Protein AF-D3WGR2-F1 (afdb_monomer_lite)

pLDDT: mean 76.49, std 9.15, range [61.28, 90.19]

Sequence (40 aa):
GNWLVPLMLGAPDMAFPRLNNMSFWLLPPSMLLLISSSVV

Secondary structure (DSSP, 8-state):
-TTHHHHHTT-SS-S-HHHHHHHHHTHHHHHHHHHHHHH-

Foldseek 3Di:
DQPVVCVVVVHPDDPCVPVVVVVVVVVVVVVVVVVVVVVD

Organism: NCBI:txid199129

Radius of gyration: 14.78 Å; chains: 1; bounding box: 26×23×37 Å

InterPro domains:
  IPR000883 Cytochrome c oxidase subunit I [PF00115] (1-38)
  IPR000883 Cytochrome c oxidase subunit I [PTHR10422] (1-40)
  IPR023616 Cytochrome c oxidase-like, subunit I domain [PS50855] (1-40)
  IPR036927 Cytochrome c oxidase-like, subunit I superfamily [G3DSA:1.20.210.10] (1-40)
  IPR036927 Cytochrome c oxidase-like, subunit I superfamily [SSF81442] (1-39)

Structure (mmCIF, N/CA/C/O backbone):
data_AF-D3WGR2-F1
#
_entry.id   AF-D3WGR2-F1
#
loop_
_atom_site.group_PDB
_atom_site.id
_atom_site.type_symbol
_atom_site.label_atom_id
_atom_site.label_alt_id
_atom_site.label_comp_id
_atom_site.label_asym_id
_atom_site.label_entity_id
_atom_site.label_seq_id
_atom_site.pdbx_PDB_ins_code
_atom_site.Cartn_x
_atom_site.Cartn_y
_atom_site.Cartn_z
_atom_site.occupancy
_atom_site.B_iso_or_equiv
_atom_site.auth_seq_id
_atom_site.auth_comp_id
_atom_site.auth_asym_id
_atom_site.auth_atom_id
_atom_site.pdbx_PDB_model_num
ATOM 1 N N . GLY A 1 1 ? 3.557 -5.545 10.045 1.00 61.28 1 GLY A N 1
ATOM 2 C CA . GLY A 1 1 ? 2.630 -4.422 10.285 1.00 61.28 1 GLY A CA 1
ATOM 3 C C . GLY A 1 1 ? 1.225 -4.900 10.587 1.00 61.28 1 GLY A C 1
ATOM 4 O O . GLY A 1 1 ? 0.813 -4.837 11.731 1.00 61.28 1 GLY A O 1
ATOM 5 N N . ASN A 1 2 ? 0.511 -5.448 9.605 1.00 70.12 2 ASN A N 1
ATOM 6 C CA . ASN A 1 2 ? -0.952 -5.600 9.706 1.00 70.12 2 ASN A CA 1
ATOM 7 C C . ASN A 1 2 ? -1.445 -6.771 10.574 1.00 70.12 2 ASN A C 1
ATOM 9 O O . ASN A 1 2 ? -2.607 -6.790 10.949 1.00 70.12 2 ASN A O 1
ATOM 13 N N . TRP A 1 3 ? -0.572 -7.726 10.911 1.00 62.56 3 TRP A N 1
ATOM 14 C CA . TRP A 1 3 ? -0.907 -8.917 11.710 1.00 62.56 3 TRP A CA 1
ATOM 15 C C . TRP A 1 3 ? -0.503 -8.761 13.183 1.00 62.56 3 TRP A C 1
ATOM 17 O O . TRP A 1 3 ? -1.080 -9.391 14.058 1.00 62.56 3 TRP A O 1
ATOM 27 N N . LEU A 1 4 ? 0.474 -7.890 13.455 1.00 65.00 4 LEU A N 1
ATOM 28 C CA . LEU A 1 4 ? 0.939 -7.580 14.808 1.00 65.00 4 LEU A CA 1
ATOM 29 C C . LEU A 1 4 ? 0.038 -6.547 15.490 1.00 65.00 4 LEU A C 1
ATOM 31 O O . LEU A 1 4 ? -0.169 -6.642 16.689 1.00 65.00 4 LEU A O 1
ATOM 35 N N . VAL A 1 5 ? -0.537 -5.601 14.738 1.00 71.00 5 VAL A N 1
ATOM 36 C CA . VAL A 1 5 ? -1.435 -4.569 15.289 1.00 71.00 5 VAL A CA 1
ATOM 37 C C . VAL A 1 5 ? -2.703 -5.168 15.929 1.00 71.00 5 VAL A C 1
ATOM 39 O O . VAL A 1 5 ? -2.983 -4.818 17.072 1.00 71.00 5 VAL A O 1
ATOM 42 N N . PRO A 1 6 ? -3.434 -6.106 15.292 1.00 65.69 6 PRO A N 1
ATOM 43 C CA . PRO A 1 6 ? -4.579 -6.767 15.928 1.00 65.69 6 PRO A CA 1
ATOM 44 C C . PRO A 1 6 ? -4.164 -7.631 17.127 1.00 65.69 6 PRO A C 1
ATOM 46 O O . PRO A 1 6 ? -4.832 -7.614 18.156 1.00 65.69 6 PRO A O 1
ATOM 49 N N . LEU A 1 7 ? -3.015 -8.315 17.024 1.00 67.00 7 LEU A N 1
ATOM 50 C CA . LEU A 1 7 ? -2.466 -9.169 18.082 1.00 67.00 7 LEU A CA 1
ATOM 51 C C . LEU A 1 7 ? -2.055 -8.364 19.328 1.00 67.00 7 LEU A C 1
ATOM 53 O O . LEU A 1 7 ? -2.287 -8.800 20.450 1.00 67.00 7 LEU A O 1
ATOM 57 N N . MET A 1 8 ? -1.483 -7.172 19.135 1.00 72.94 8 MET A N 1
ATOM 58 C CA . MET A 1 8 ? -1.109 -6.243 20.208 1.00 72.94 8 MET A CA 1
ATOM 59 C C . MET A 1 8 ? -2.325 -5.567 20.863 1.00 72.94 8 MET A C 1
ATOM 61 O O . MET A 1 8 ? -2.232 -5.156 22.015 1.00 72.94 8 MET A O 1
ATOM 65 N N . LEU A 1 9 ? -3.458 -5.471 20.156 1.00 73.62 9 LEU A N 1
ATOM 66 C CA . LEU A 1 9 ? -4.726 -4.914 20.652 1.00 73.62 9 LEU A CA 1
ATOM 67 C C . LEU A 1 9 ? -5.707 -5.982 21.177 1.00 73.62 9 LEU A C 1
ATOM 69 O O . LEU A 1 9 ? -6.797 -5.631 21.620 1.00 73.62 9 LEU A O 1
ATOM 73 N N . GLY A 1 10 ? -5.344 -7.272 21.138 1.00 66.12 10 GLY A N 1
ATOM 74 C CA . GLY A 1 10 ? -6.193 -8.378 21.601 1.00 66.12 10 GLY A CA 1
ATOM 75 C C . GLY A 1 10 ? -7.465 -8.604 20.771 1.00 66.12 10 GLY A C 1
ATOM 76 O O . GLY A 1 10 ? -8.365 -9.312 21.221 1.00 66.12 10 GLY A O 1
ATOM 77 N N . ALA A 1 11 ? -7.561 -8.011 19.577 1.00 74.25 11 ALA A N 1
ATOM 78 C CA . ALA A 1 11 ? -8.716 -8.143 18.697 1.00 74.25 11 ALA A CA 1
ATOM 79 C C . ALA A 1 11 ? -8.552 -9.375 17.780 1.00 74.25 11 ALA A C 1
ATOM 81 O O . ALA A 1 11 ? -7.519 -9.489 17.111 1.00 74.25 11 ALA A O 1
ATOM 82 N N . PRO A 1 12 ? -9.544 -10.289 17.727 1.00 63.12 12 PRO A N 1
ATOM 83 C CA . PRO A 1 12 ? -9.430 -11.569 17.022 1.00 63.12 12 PRO A CA 1
ATOM 84 C C . PRO A 1 12 ? -9.378 -11.443 15.492 1.00 63.12 12 PRO A C 1
ATOM 86 O O . PRO A 1 12 ? -8.919 -12.365 14.816 1.00 63.12 12 PRO A O 1
ATOM 89 N N . ASP A 1 13 ? -9.769 -10.297 14.931 1.00 64.12 13 ASP A N 1
ATOM 90 C CA . ASP A 1 13 ? -9.847 -10.124 13.488 1.00 64.12 13 ASP A CA 1
ATOM 91 C C . ASP A 1 13 ? -9.755 -8.653 13.066 1.00 64.12 13 ASP A C 1
ATOM 93 O O . ASP A 1 13 ? -10.127 -7.717 13.775 1.00 64.12 13 ASP A O 1
ATOM 97 N N . MET A 1 14 ? -9.169 -8.446 11.885 1.00 69.69 14 MET A N 1
ATOM 98 C CA . MET A 1 14 ? -8.983 -7.123 11.297 1.00 69.69 14 MET A CA 1
ATOM 99 C C . MET A 1 14 ? -10.358 -6.514 11.002 1.00 69.69 14 MET A C 1
ATOM 101 O O . MET A 1 14 ? -11.094 -7.069 10.195 1.00 69.69 14 MET A O 1
ATOM 105 N N . ALA A 1 15 ? -10.674 -5.342 11.562 1.00 69.38 15 ALA A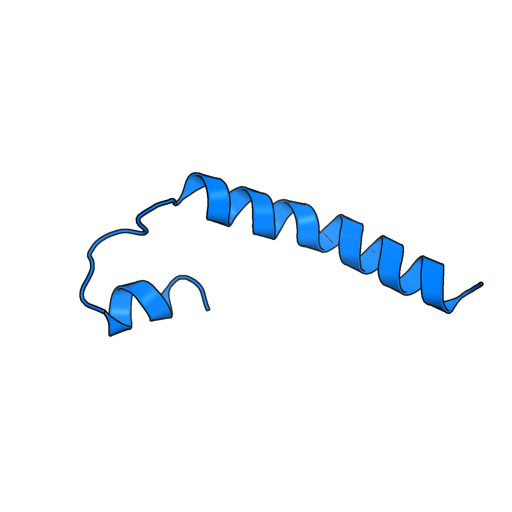 N 1
ATOM 106 C CA . ALA A 1 15 ? -11.964 -4.670 11.351 1.00 69.38 15 ALA A CA 1
ATOM 107 C C . ALA A 1 15 ? -12.318 -4.436 9.862 1.00 69.38 15 ALA A C 1
ATOM 109 O O . ALA A 1 15 ? -13.492 -4.362 9.511 1.00 69.38 15 ALA A O 1
ATOM 110 N N . PHE A 1 16 ? -11.317 -4.365 8.968 1.00 65.19 16 PHE A N 1
ATOM 111 C CA . PHE A 1 16 ? -11.508 -4.241 7.515 1.00 65.19 16 PHE A CA 1
ATOM 112 C C . PHE A 1 16 ? -10.472 -5.052 6.702 1.00 65.19 16 PHE A C 1
ATOM 114 O O . PHE A 1 16 ? -9.532 -4.484 6.135 1.00 65.19 16 PHE A O 1
ATOM 121 N N . PRO A 1 17 ? -10.641 -6.382 6.556 1.00 67.50 17 PRO A N 1
ATOM 122 C CA . PRO A 1 17 ? -9.663 -7.250 5.885 1.00 67.50 17 PRO A CA 1
ATOM 123 C C . PRO A 1 17 ? -9.547 -6.971 4.379 1.00 67.50 17 PRO A C 1
ATOM 125 O O . PRO A 1 17 ? -8.481 -7.106 3.779 1.00 67.50 17 PRO A O 1
ATOM 128 N N . ARG A 1 18 ? -10.655 -6.559 3.746 1.00 76.56 18 ARG A N 1
ATOM 129 C CA . ARG A 1 18 ? -10.727 -6.319 2.293 1.00 76.56 18 ARG A CA 1
ATOM 130 C C . ARG A 1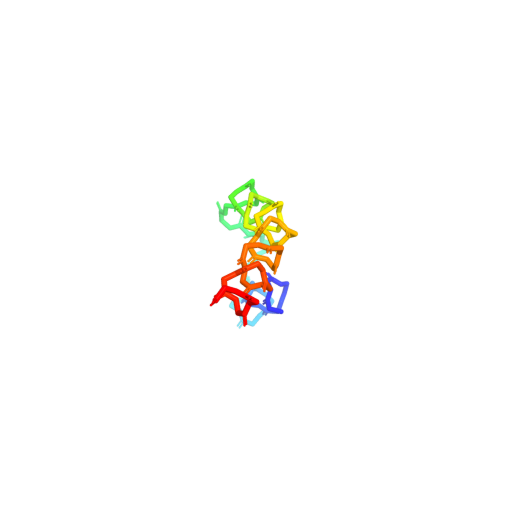 18 ? -9.984 -5.049 1.876 1.00 76.56 18 ARG A C 1
ATOM 132 O O . ARG A 1 18 ? -9.327 -5.058 0.839 1.00 76.56 18 ARG A O 1
ATOM 139 N N . LEU A 1 19 ? -10.029 -4.002 2.702 1.00 74.88 19 LEU A 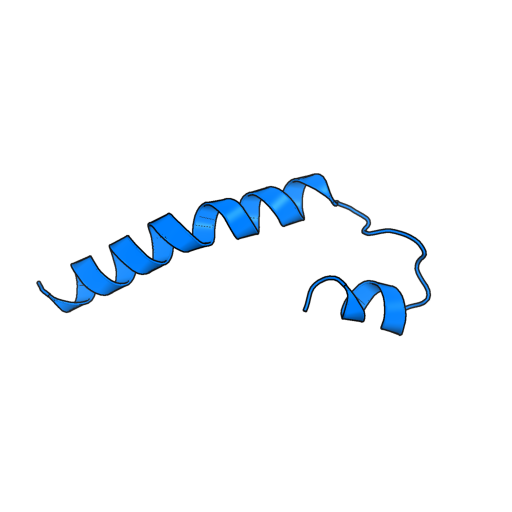N 1
ATOM 140 C CA . LEU A 1 19 ? -9.280 -2.762 2.470 1.00 74.88 19 LEU A CA 1
ATOM 141 C C . LEU A 1 19 ? -7.769 -2.975 2.647 1.00 74.88 19 LEU A C 1
ATOM 143 O O . LEU A 1 19 ? -6.980 -2.460 1.857 1.00 74.88 19 LEU A O 1
ATOM 147 N N . ASN A 1 20 ? -7.361 -3.818 3.603 1.00 80.31 20 ASN A N 1
ATOM 148 C CA . ASN A 1 20 ? -5.962 -4.227 3.757 1.00 80.31 20 ASN A CA 1
ATOM 149 C C . ASN A 1 20 ? -5.416 -4.924 2.492 1.00 80.31 20 ASN A C 1
ATOM 151 O O . ASN A 1 20 ? -4.268 -4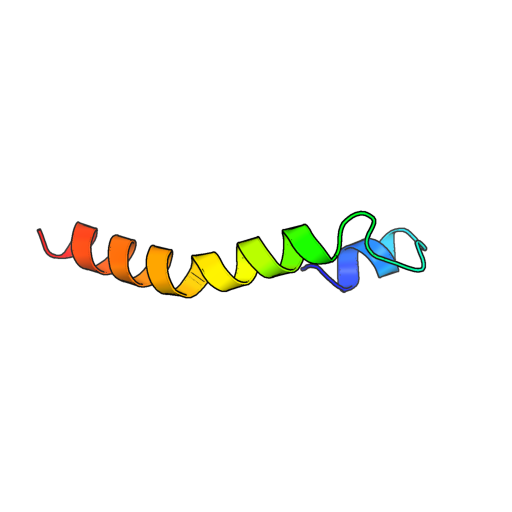.708 2.108 1.00 80.31 20 ASN A O 1
ATOM 155 N N . ASN A 1 21 ? -6.250 -5.699 1.792 1.00 80.81 21 ASN A N 1
ATOM 156 C CA . ASN A 1 21 ? -5.851 -6.335 0.537 1.00 80.81 21 ASN A CA 1
ATOM 157 C C . ASN A 1 21 ? -5.614 -5.299 -0.577 1.00 80.81 21 ASN A C 1
ATOM 159 O O . ASN A 1 21 ? -4.637 -5.406 -1.309 1.00 80.81 21 ASN A O 1
ATOM 163 N N . MET A 1 22 ? -6.457 -4.264 -0.687 1.00 80.38 22 MET A N 1
ATOM 164 C CA . MET A 1 22 ? -6.299 -3.203 -1.698 1.00 80.38 22 MET A CA 1
ATOM 165 C C . MET A 1 22 ? -4.988 -2.424 -1.531 1.00 80.38 22 MET A C 1
ATOM 167 O O . MET A 1 22 ? -4.315 -2.155 -2.521 1.00 80.38 22 MET A O 1
ATOM 171 N N . SER A 1 23 ? -4.588 -2.119 -0.290 1.00 79.56 23 SER A N 1
ATOM 172 C CA . SER A 1 23 ? -3.294 -1.478 -0.002 1.00 79.56 23 SER A CA 1
ATOM 173 C C . SER A 1 23 ? -2.113 -2.306 -0.516 1.00 79.56 23 SER A C 1
ATOM 175 O O . SER A 1 23 ? -1.177 -1.746 -1.084 1.00 79.56 23 SER A O 1
ATOM 177 N N . PHE A 1 24 ? -2.176 -3.634 -0.385 1.00 83.44 24 PHE A N 1
ATOM 178 C CA . PHE A 1 24 ? -1.140 -4.523 -0.902 1.00 83.44 24 PHE A CA 1
ATOM 179 C C . PHE A 1 24 ? -1.081 -4.522 -2.436 1.00 83.44 24 PHE A C 1
ATOM 181 O O . PHE A 1 24 ? -0.001 -4.437 -3.013 1.00 83.44 24 PHE A O 1
ATOM 188 N N . TRP A 1 25 ? -2.233 -4.538 -3.109 1.00 83.75 25 TRP A N 1
ATOM 189 C CA . TRP A 1 25 ? -2.297 -4.489 -4.576 1.00 83.75 25 TRP A CA 1
ATOM 190 C C . TRP A 1 25 ? -1.815 -3.160 -5.174 1.00 83.75 25 TRP A C 1
ATOM 192 O O . TRP A 1 25 ? -1.428 -3.124 -6.339 1.00 83.75 25 TRP A O 1
ATOM 202 N N . LEU A 1 26 ? -1.787 -2.083 -4.385 1.00 83.81 26 LEU A N 1
ATOM 203 C CA . LEU A 1 26 ? -1.274 -0.773 -4.796 1.00 83.81 26 LEU A CA 1
ATOM 204 C C . LEU A 1 26 ? 0.243 -0.603 -4.575 1.00 83.81 26 LEU A C 1
ATOM 206 O O . LEU A 1 26 ? 0.823 0.369 -5.067 1.00 83.81 26 LEU A O 1
ATOM 210 N N . LEU A 1 27 ? 0.919 -1.546 -3.904 1.00 86.62 27 LEU A N 1
ATOM 211 C CA . LEU A 1 27 ? 2.379 -1.510 -3.712 1.00 86.62 27 LEU A CA 1
ATOM 212 C C . LEU A 1 27 ? 3.177 -1.675 -5.022 1.00 86.62 27 LEU A C 1
ATOM 214 O O . LEU A 1 27 ? 4.061 -0.855 -5.271 1.00 86.62 27 LEU A O 1
ATOM 218 N N . PRO A 1 28 ? 2.889 -2.664 -5.894 1.00 84.88 28 PRO A N 1
ATOM 219 C CA . PRO A 1 28 ? 3.635 -2.823 -7.143 1.00 84.88 28 PRO A CA 1
ATOM 220 C C . PRO A 1 28 ? 3.503 -1.616 -8.093 1.00 84.88 28 PRO A C 1
ATOM 222 O O . PRO A 1 28 ? 4.530 -1.137 -8.578 1.00 84.88 28 PRO A O 1
ATOM 225 N N . PRO A 1 29 ? 2.296 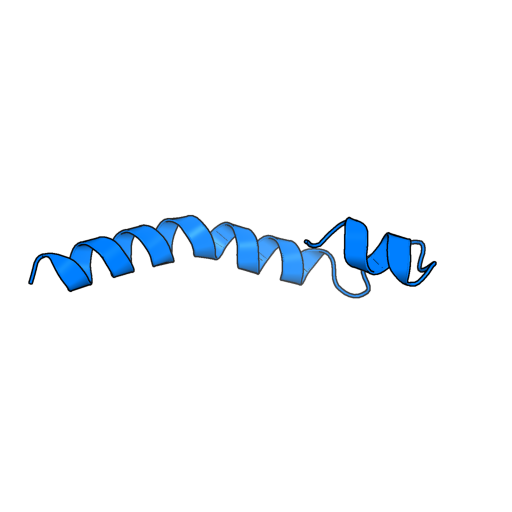-1.055 -8.330 1.00 86.94 29 PRO A N 1
ATOM 226 C CA . PRO A 1 29 ? 2.141 0.136 -9.163 1.00 86.94 29 PRO A CA 1
ATOM 227 C C . PRO A 1 29 ? 2.850 1.367 -8.592 1.00 86.94 29 PRO A C 1
ATOM 229 O O . PRO A 1 29 ? 3.471 2.112 -9.344 1.00 86.94 29 PRO A O 1
ATOM 232 N N . SER A 1 30 ? 2.797 1.582 -7.271 1.00 89.12 30 SER A N 1
ATOM 233 C CA . SER A 1 30 ? 3.435 2.749 -6.648 1.00 89.12 30 SER A CA 1
ATOM 234 C C . SER A 1 30 ? 4.962 2.683 -6.687 1.00 89.12 30 SER A C 1
ATOM 236 O O . SER A 1 30 ? 5.589 3.711 -6.928 1.00 89.12 30 SER A O 1
ATOM 238 N N . MET A 1 31 ? 5.574 1.499 -6.552 1.00 87.25 31 MET A N 1
ATOM 239 C CA . MET A 1 31 ? 7.023 1.348 -6.747 1.00 87.25 31 MET A CA 1
ATOM 240 C C . MET A 1 31 ? 7.452 1.636 -8.188 1.00 87.25 31 MET A C 1
ATOM 242 O O . MET A 1 31 ? 8.451 2.319 -8.400 1.00 87.25 31 MET A O 1
ATOM 246 N N . LEU A 1 32 ? 6.692 1.156 -9.176 1.00 89.25 32 LEU A N 1
ATOM 247 C CA . LEU A 1 32 ? 6.978 1.435 -10.585 1.00 89.25 32 LEU A CA 1
ATOM 248 C C . LEU A 1 32 ? 6.857 2.929 -10.894 1.00 89.25 32 LEU A C 1
ATOM 250 O O . LEU A 1 32 ? 7.737 3.491 -11.542 1.00 89.25 32 LEU A O 1
ATOM 254 N N . LEU A 1 33 ? 5.811 3.580 -10.378 1.00 88.62 33 LEU A N 1
ATOM 255 C CA . LEU A 1 33 ? 5.634 5.024 -10.512 1.00 88.62 33 LEU A CA 1
ATOM 256 C C . LEU A 1 33 ? 6.776 5.796 -9.843 1.00 88.62 33 LEU A C 1
ATOM 258 O O . LEU A 1 33 ? 7.320 6.713 -10.452 1.00 88.62 33 LEU A O 1
ATOM 262 N N . LEU A 1 34 ? 7.199 5.391 -8.644 1.00 90.19 34 LEU A N 1
ATOM 263 C CA . LEU A 1 34 ? 8.291 6.037 -7.918 1.00 90.19 34 LEU A CA 1
ATOM 264 C C . LEU A 1 34 ? 9.620 5.948 -8.680 1.00 90.19 34 LEU A C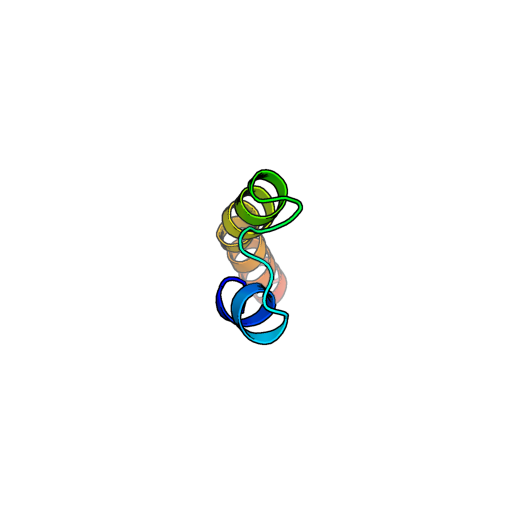 1
ATOM 266 O O . LEU A 1 34 ? 10.306 6.958 -8.843 1.00 90.19 34 LEU A O 1
ATOM 270 N N . ILE A 1 35 ? 9.952 4.775 -9.220 1.00 87.88 35 ILE A N 1
ATOM 271 C CA . ILE A 1 35 ? 11.156 4.598 -10.042 1.00 87.88 35 ILE A CA 1
ATOM 272 C C . ILE A 1 35 ? 11.038 5.410 -11.335 1.00 87.88 35 ILE A C 1
ATOM 274 O O . ILE A 1 35 ? 11.971 6.127 -11.682 1.00 87.88 35 ILE A O 1
ATOM 278 N N . SER A 1 36 ? 9.883 5.376 -12.010 1.00 88.88 36 SER A N 1
ATOM 279 C CA . SER A 1 36 ? 9.668 6.170 -13.228 1.00 88.88 36 SER A CA 1
ATOM 280 C C . SER A 1 36 ? 9.791 7.677 -12.981 1.00 88.88 36 SER A C 1
ATOM 282 O O . SER A 1 36 ? 10.354 8.380 -13.810 1.00 88.88 36 SER A O 1
ATOM 284 N N . SER A 1 37 ? 9.349 8.160 -11.814 1.00 82.56 37 SER A N 1
ATOM 285 C CA . SER A 1 37 ? 9.460 9.571 -11.428 1.00 82.56 37 SER A CA 1
ATOM 286 C C . SER A 1 37 ? 10.887 10.006 -11.111 1.00 82.56 37 SER A C 1
ATOM 288 O O . SER A 1 37 ? 11.177 11.191 -11.166 1.00 82.56 37 SER A O 1
ATOM 290 N N . SER A 1 38 ? 11.768 9.060 -10.776 1.00 79.12 38 SER A N 1
ATOM 291 C CA . SER A 1 38 ? 13.161 9.348 -10.422 1.00 79.12 38 SER A CA 1
ATOM 292 C C . SER A 1 38 ? 14.099 9.340 -11.636 1.00 79.12 38 SER A C 1
ATOM 294 O O . SER A 1 38 ? 15.253 9.736 -11.512 1.00 79.12 38 SER A O 1
ATOM 296 N N . VAL A 1 39 ? 13.634 8.829 -12.784 1.00 81.06 39 VAL A N 1
ATOM 297 C CA . VAL A 1 39 ? 14.419 8.692 -14.027 1.00 81.06 39 VAL A CA 1
ATOM 298 C C . VAL A 1 39 ? 14.148 9.841 -15.017 1.00 81.06 39 VAL A C 1
ATOM 300 O O . VAL A 1 39 ? 14.942 10.036 -15.935 1.00 81.06 39 VAL A O 1
ATOM 303 N N . VAL A 1 40 ? 13.063 10.603 -14.827 1.00 65.19 40 VAL A N 1
ATOM 304 C CA . VAL A 1 40 ? 12.781 11.879 -15.522 1.00 65.19 40 VAL A CA 1
ATOM 305 C C . VAL A 1 40 ? 13.460 13.024 -14.783 1.00 65.19 40 VAL A C 1
ATOM 307 O O . VAL A 1 40 ? 14.103 13.848 -15.468 1.00 65.19 40 VAL A O 1
#